Protein AF-A0A8T3LJ86-F1 (afdb_monomer)

Mean predicted aligned error: 15.19 Å

Structure (mmCIF, N/CA/C/O backbone):
data_AF-A0A8T3LJ86-F1
#
_entry.id   AF-A0A8T3LJ86-F1
#
loop_
_atom_site.group_PDB
_atom_site.id
_atom_site.type_symbol
_atom_site.label_atom_id
_atom_site.label_alt_id
_atom_site.label_comp_id
_atom_site.label_asym_id
_atom_site.label_entity_id
_atom_site.label_seq_id
_atom_site.pdbx_PDB_ins_code
_atom_site.Cartn_x
_atom_site.Cartn_y
_atom_site.Cartn_z
_atom_site.occupancy
_atom_site.B_iso_or_equiv
_atom_site.auth_seq_id
_atom_site.auth_comp_id
_atom_site.auth_asym_id
_atom_site.auth_atom_id
_atom_site.pdbx_PDB_model_num
ATOM 1 N N . LEU A 1 1 ? -0.592 -8.790 -9.839 1.00 57.94 1 LEU A N 1
ATOM 2 C CA . LEU A 1 1 ? -0.383 -8.069 -11.113 1.00 57.94 1 LEU A CA 1
ATOM 3 C C . LEU A 1 1 ? 0.734 -8.775 -11.865 1.00 57.94 1 LEU A C 1
ATOM 5 O O . LEU A 1 1 ? 1.866 -8.326 -11.854 1.00 57.94 1 LEU A O 1
ATOM 9 N N . GLU A 1 2 ? 0.421 -9.929 -12.448 1.00 60.12 2 GLU A N 1
ATOM 10 C CA . GLU A 1 2 ? 1.393 -10.734 -13.205 1.00 60.12 2 GLU A CA 1
ATOM 11 C C . GLU A 1 2 ? 1.573 -10.197 -14.638 1.00 60.12 2 GLU A C 1
ATOM 13 O O . GLU A 1 2 ? 2.593 -10.419 -15.275 1.00 60.12 2 GLU A O 1
ATOM 18 N N . LEU A 1 3 ? 0.614 -9.385 -15.103 1.00 61.75 3 LEU A N 1
ATOM 19 C CA . LEU A 1 3 ? 0.585 -8.786 -16.440 1.00 61.75 3 LEU A CA 1
ATOM 20 C C . LEU A 1 3 ? 1.744 -7.806 -16.709 1.00 61.75 3 LEU A C 1
ATOM 22 O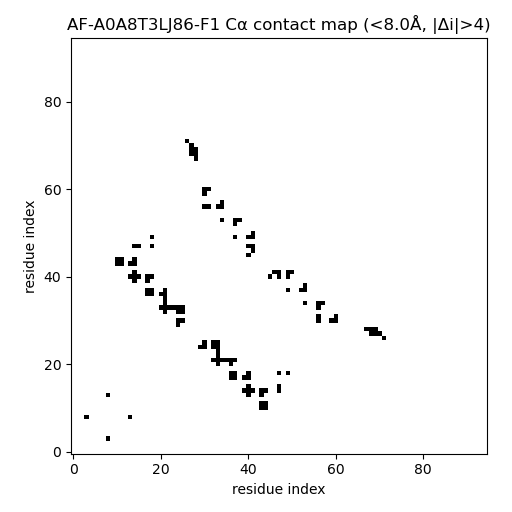 O . LEU A 1 3 ? 2.106 -7.594 -17.860 1.00 61.75 3 LEU A O 1
ATOM 26 N N . THR A 1 4 ? 2.322 -7.206 -15.663 1.00 62.66 4 THR A N 1
ATOM 27 C CA . THR A 1 4 ? 3.480 -6.300 -15.769 1.00 62.66 4 THR A CA 1
ATOM 28 C C . THR A 1 4 ? 4.790 -6.964 -15.354 1.00 62.66 4 THR A 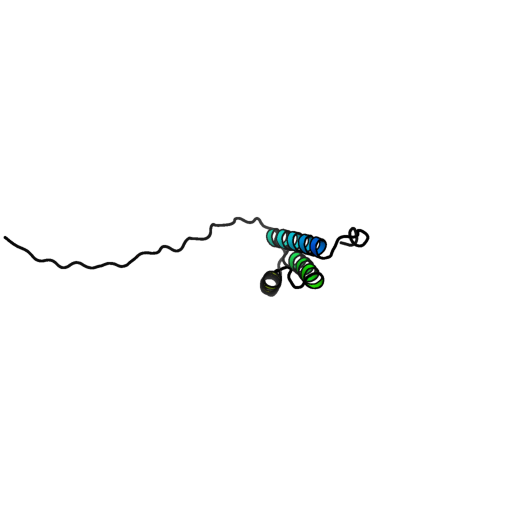C 1
ATOM 30 O O . THR A 1 4 ? 5.820 -6.306 -15.387 1.00 62.66 4 THR A O 1
ATOM 33 N N . ALA A 1 5 ? 4.781 -8.246 -14.969 1.00 61.19 5 ALA A N 1
ATOM 34 C CA . ALA A 1 5 ? 5.989 -8.950 -14.532 1.00 61.19 5 ALA A CA 1
ATOM 35 C C . ALA A 1 5 ? 6.994 -9.175 -15.677 1.00 61.19 5 ALA A C 1
ATOM 37 O O . ALA A 1 5 ? 8.174 -9.391 -15.432 1.00 61.19 5 ALA A O 1
ATOM 38 N N . THR A 1 6 ? 6.522 -9.125 -16.925 1.00 62.62 6 THR A N 1
ATOM 39 C CA . THR A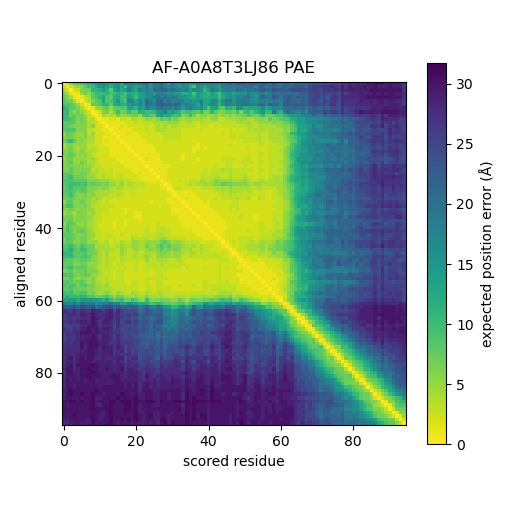 1 6 ? 7.321 -9.328 -18.142 1.00 62.62 6 THR A CA 1
ATOM 40 C C . THR A 1 6 ? 7.696 -8.026 -18.850 1.00 62.62 6 THR A C 1
ATOM 42 O O . THR A 1 6 ? 8.410 -8.064 -19.848 1.00 62.62 6 THR A O 1
ATOM 45 N N . ALA A 1 7 ? 7.187 -6.883 -18.385 1.00 61.22 7 ALA A N 1
ATOM 46 C CA . ALA A 1 7 ? 7.557 -5.572 -18.902 1.00 61.22 7 ALA A CA 1
ATOM 47 C C . ALA A 1 7 ? 8.668 -5.002 -18.016 1.00 61.22 7 ALA A C 1
ATOM 49 O O . ALA A 1 7 ? 8.550 -5.053 -16.795 1.00 61.22 7 ALA A O 1
ATOM 50 N N . ASP A 1 8 ? 9.725 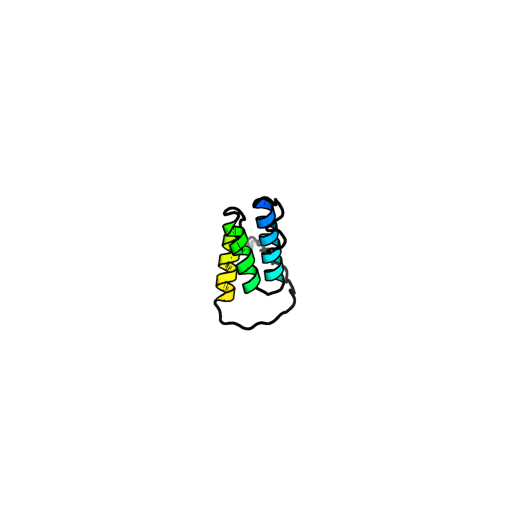-4.457 -18.622 1.00 70.00 8 ASP A N 1
ATOM 51 C CA . ASP A 1 8 ? 10.862 -3.839 -17.926 1.00 70.00 8 ASP A CA 1
ATOM 52 C C . ASP A 1 8 ? 10.438 -2.503 -17.282 1.00 70.00 8 ASP A C 1
ATOM 54 O O . ASP A 1 8 ? 10.748 -1.407 -17.750 1.00 70.00 8 ASP A O 1
ATOM 58 N N . MET A 1 9 ? 9.587 -2.591 -16.258 1.00 67.06 9 MET A N 1
ATOM 59 C CA . MET A 1 9 ? 9.152 -1.466 -15.448 1.00 67.06 9 MET A CA 1
ATOM 60 C C . MET A 1 9 ? 10.043 -1.399 -14.211 1.00 67.06 9 MET A C 1
ATOM 62 O O . MET A 1 9 ? 9.993 -2.318 -13.393 1.00 67.06 9 MET A O 1
ATOM 66 N N . PRO A 1 10 ? 10.807 -0.312 -14.019 1.00 78.38 10 PRO A N 1
ATOM 67 C CA . PRO A 1 10 ? 11.637 -0.178 -12.834 1.00 78.38 10 PRO A CA 1
ATOM 68 C C . PRO A 1 10 ? 10.767 -0.158 -11.572 1.00 78.38 10 PRO A C 1
ATOM 70 O O . PRO A 1 10 ? 9.635 0.348 -11.584 1.00 78.38 10 PRO A O 1
ATOM 73 N N . ASP A 1 11 ? 11.322 -0.665 -10.469 1.00 83.56 11 ASP A N 1
ATOM 74 C CA . ASP A 1 11 ? 10.633 -0.826 -9.181 1.00 83.56 11 ASP A CA 1
ATOM 75 C C . ASP A 1 11 ? 9.953 0.458 -8.698 1.00 83.56 11 ASP A C 1
ATOM 77 O O . ASP A 1 11 ? 8.893 0.410 -8.074 1.00 83.56 11 ASP A O 1
ATOM 81 N N . GLU A 1 12 ? 10.495 1.628 -9.043 1.00 84.81 12 GLU A N 1
ATOM 82 C CA . GLU A 1 12 ? 9.8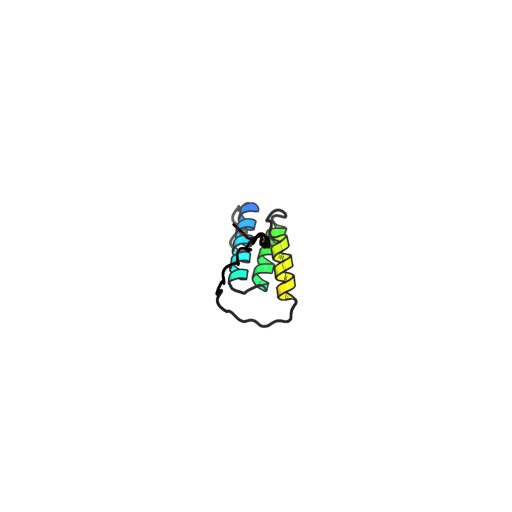86 2.921 -8.732 1.00 84.81 12 GLU A CA 1
ATOM 83 C C . GLU A 1 12 ? 8.476 3.081 -9.314 1.00 84.81 12 GLU A C 1
ATOM 85 O O . GLU A 1 12 ? 7.588 3.654 -8.674 1.00 84.81 12 GLU A O 1
ATOM 90 N N . VAL A 1 13 ? 8.250 2.610 -10.541 1.00 88.00 13 VAL A N 1
ATOM 91 C CA . VAL A 1 13 ? 6.951 2.741 -11.208 1.00 88.00 13 VAL A CA 1
ATOM 92 C C . VAL A 1 13 ? 5.983 1.702 -10.658 1.00 88.00 13 VAL A C 1
ATOM 94 O O . VAL A 1 13 ? 4.848 2.053 -10.334 1.00 88.00 13 VAL A O 1
ATOM 97 N N . LEU A 1 14 ? 6.436 0.459 -10.462 1.00 85.81 14 LEU A N 1
ATOM 98 C CA . LEU A 1 14 ? 5.638 -0.586 -9.814 1.00 85.81 14 LEU A CA 1
ATOM 99 C C . LEU A 1 14 ? 5.210 -0.156 -8.405 1.00 85.81 14 LEU A C 1
ATOM 101 O O . LEU A 1 14 ? 4.035 -0.257 -8.048 1.00 85.81 14 LEU A O 1
ATOM 105 N N . THR A 1 15 ? 6.123 0.435 -7.639 1.00 91.44 15 THR A N 1
ATOM 106 C CA . THR A 1 15 ? 5.844 1.011 -6.320 1.00 91.44 15 THR A CA 1
ATOM 107 C C . THR A 1 15 ? 4.770 2.092 -6.395 1.00 91.44 15 THR A C 1
ATOM 109 O O . THR A 1 15 ? 3.790 2.040 -5.647 1.00 91.44 15 THR A O 1
ATOM 112 N N . LYS A 1 16 ? 4.910 3.069 -7.304 1.00 90.75 16 LYS A N 1
ATOM 113 C CA . LYS A 1 16 ? 3.919 4.146 -7.489 1.00 90.75 16 LYS A CA 1
ATOM 114 C C . LYS A 1 16 ? 2.543 3.584 -7.863 1.00 90.75 16 LYS A C 1
ATOM 116 O O . LYS A 1 16 ? 1.538 4.037 -7.318 1.00 90.75 16 LYS A O 1
ATOM 121 N N . MET A 1 17 ? 2.493 2.570 -8.725 1.00 91.06 17 MET A N 1
ATOM 122 C CA . MET A 1 17 ? 1.256 1.882 -9.109 1.00 91.06 17 MET A CA 1
ATOM 123 C C . MET A 1 17 ? 0.599 1.172 -7.925 1.00 91.06 17 MET A C 1
ATOM 125 O O . MET A 1 17 ? -0.589 1.375 -7.659 1.00 91.06 17 MET A O 1
ATOM 129 N N . HIS A 1 18 ? 1.369 0.386 -7.171 1.00 91.44 18 HIS A N 1
ATOM 130 C CA . HIS A 1 18 ? 0.881 -0.292 -5.973 1.00 91.44 18 HIS A CA 1
ATOM 131 C C . HIS A 1 18 ? 0.389 0.698 -4.911 1.00 91.44 18 HIS A C 1
ATOM 133 O O . HIS A 1 18 ? -0.655 0.472 -4.299 1.00 91.44 18 HIS A O 1
ATOM 139 N N . LYS A 1 19 ? 1.077 1.831 -4.749 1.00 93.31 19 LYS A N 1
ATOM 140 C CA . LYS A 1 19 ? 0.663 2.917 -3.858 1.00 93.31 19 LYS A CA 1
ATOM 141 C C . LYS A 1 19 ? -0.674 3.530 -4.272 1.00 93.31 19 LYS A C 1
ATOM 143 O O . LYS A 1 19 ? -1.574 3.620 -3.444 1.00 93.31 19 LYS A O 1
ATOM 148 N N . ILE A 1 20 ? -0.830 3.923 -5.537 1.00 93.31 20 ILE A N 1
ATOM 149 C CA . ILE A 1 20 ? -2.082 4.516 -6.039 1.00 93.31 20 ILE A CA 1
ATOM 150 C C . ILE A 1 20 ? -3.237 3.520 -5.904 1.00 93.31 20 ILE A C 1
ATOM 152 O O . ILE A 1 20 ? -4.303 3.885 -5.417 1.00 93.31 20 ILE A O 1
ATOM 156 N N . THR A 1 21 ? -3.004 2.256 -6.263 1.00 91.56 21 THR A N 1
ATOM 157 C CA . THR A 1 21 ? -4.009 1.189 -6.152 1.00 91.56 21 THR A CA 1
ATOM 158 C C . THR A 1 21 ? -4.438 0.986 -4.699 1.00 91.56 21 THR A C 1
ATOM 160 O O . THR A 1 21 ? -5.630 0.974 -4.409 1.00 91.56 21 THR A O 1
ATOM 163 N N . GLY A 1 22 ? -3.485 0.908 -3.764 1.00 92.31 22 GLY A N 1
ATOM 164 C CA . GLY A 1 22 ? -3.789 0.765 -2.339 1.00 92.31 22 GLY A CA 1
ATOM 165 C C . GLY A 1 22 ? -4.576 1.951 -1.772 1.00 92.31 22 GLY A C 1
ATOM 166 O O . GLY A 1 22 ? -5.525 1.761 -1.014 1.00 92.31 22 GLY A O 1
ATOM 167 N N . LEU A 1 23 ? -4.243 3.179 -2.184 1.00 91.19 23 LEU A N 1
ATOM 168 C CA . LEU A 1 23 ? -4.991 4.378 -1.796 1.00 91.19 23 LEU A CA 1
ATOM 169 C C . LEU A 1 23 ? -6.412 4.388 -2.368 1.00 91.19 23 LEU A C 1
ATOM 171 O O . LEU A 1 23 ? -7.353 4.718 -1.649 1.00 91.19 23 LEU A O 1
ATOM 175 N N . PHE A 1 24 ? -6.574 3.980 -3.627 1.00 92.69 24 PHE A N 1
ATOM 176 C CA . PHE A 1 24 ? -7.880 3.865 -4.268 1.00 92.69 24 PHE A CA 1
ATOM 177 C C . PHE A 1 24 ? -8.769 2.825 -3.571 1.00 92.69 24 PHE A C 1
ATOM 179 O O . PHE A 1 24 ? -9.929 3.103 -3.278 1.00 92.69 24 PHE A O 1
ATOM 186 N N . MET A 1 25 ? -8.220 1.653 -3.235 1.00 88.75 25 MET A N 1
ATOM 187 C CA . MET A 1 25 ? -8.957 0.593 -2.533 1.00 88.75 25 MET A CA 1
ATOM 188 C C . MET A 1 25 ? -9.374 1.014 -1.123 1.00 88.75 25 MET A C 1
ATOM 190 O O . MET A 1 25 ? -10.505 0.750 -0.719 1.00 88.75 25 MET A O 1
ATOM 194 N N . ARG A 1 26 ? -8.512 1.752 -0.407 1.00 88.00 26 ARG A N 1
ATOM 195 C CA . ARG A 1 26 ? -8.867 2.347 0.889 1.00 88.00 26 ARG A CA 1
ATOM 196 C C . ARG A 1 26 ? -10.061 3.285 0.749 1.00 88.00 26 ARG A C 1
ATOM 198 O O . ARG A 1 26 ? -10.988 3.214 1.550 1.00 88.00 26 ARG A O 1
ATOM 205 N N . ASP A 1 27 ? -10.035 4.164 -0.248 1.00 87.25 27 ASP A N 1
ATOM 206 C CA . ASP A 1 27 ? -11.121 5.116 -0.478 1.00 87.25 27 ASP A CA 1
ATOM 207 C C . ASP A 1 27 ? -12.417 4.399 -0.927 1.00 87.25 27 ASP A C 1
ATOM 209 O O . ASP A 1 27 ? -13.516 4.870 -0.633 1.00 87.25 27 ASP A O 1
ATOM 213 N N . GLY A 1 28 ? -12.293 3.224 -1.557 1.00 86.00 28 GLY A N 1
ATOM 214 C CA . GLY A 1 28 ? -13.390 2.302 -1.874 1.00 86.00 28 GLY A CA 1
ATOM 215 C C . GLY A 1 28 ? -13.904 1.458 -0.697 1.00 86.00 28 GLY A C 1
ATOM 216 O O . GLY A 1 28 ? -14.882 0.731 -0.863 1.00 86.00 28 GLY A O 1
ATOM 217 N N . GLY A 1 29 ? -13.289 1.556 0.486 1.00 83.88 29 GLY A N 1
ATOM 218 C CA . GLY A 1 29 ? -13.673 0.803 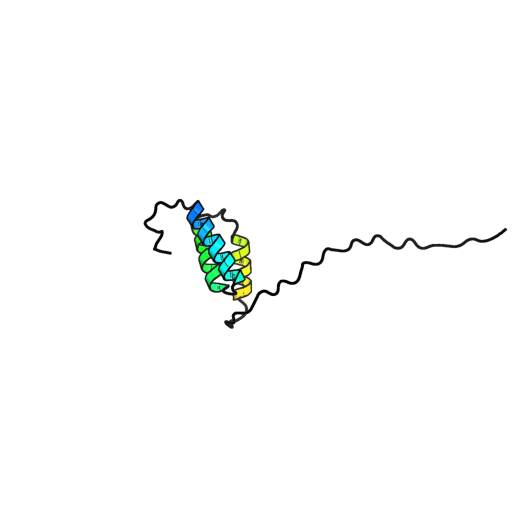1.684 1.00 83.88 29 GLY A CA 1
ATOM 219 C C . GLY A 1 29 ? -13.079 -0.607 1.783 1.00 83.88 29 GLY A C 1
ATOM 220 O O . GLY A 1 29 ? -13.358 -1.310 2.752 1.00 83.88 29 GLY A O 1
ATOM 221 N N . ASP A 1 30 ? -12.234 -1.019 0.836 1.00 84.88 30 ASP A N 1
ATOM 222 C CA . ASP A 1 30 ? -11.515 -2.293 0.897 1.00 84.88 30 ASP A CA 1
ATOM 223 C C . ASP A 1 30 ? -10.163 -2.119 1.600 1.00 84.88 30 ASP A C 1
ATOM 225 O O . ASP A 1 30 ? -9.105 -1.958 0.984 1.00 84.88 30 ASP A O 1
ATOM 229 N N . ALA A 1 31 ? -10.207 -2.137 2.933 1.00 86.88 31 ALA A N 1
ATOM 230 C CA . ALA A 1 31 ? -9.015 -2.018 3.767 1.00 86.88 31 ALA A CA 1
ATOM 231 C C . ALA A 1 31 ? -8.068 -3.226 3.630 1.00 86.88 31 ALA A C 1
ATOM 233 O O . ALA A 1 31 ? -6.851 -3.057 3.722 1.00 86.88 31 ALA A O 1
ATOM 234 N N . ALA A 1 32 ? -8.602 -4.429 3.395 1.00 86.81 32 ALA A N 1
ATOM 235 C CA . ALA A 1 32 ? -7.810 -5.652 3.276 1.00 86.81 32 ALA A CA 1
ATOM 236 C C . ALA A 1 32 ? -7.032 -5.686 1.953 1.00 86.81 32 ALA A C 1
ATOM 238 O O . ALA A 1 32 ? -5.822 -5.931 1.952 1.00 86.81 32 ALA A O 1
ATOM 239 N N . GLY A 1 33 ? -7.703 -5.374 0.839 1.00 87.56 33 GLY A N 1
ATOM 240 C CA . GLY A 1 33 ? -7.064 -5.232 -0.466 1.00 87.56 33 GLY A CA 1
ATOM 241 C C . GLY A 1 33 ? -6.037 -4.102 -0.469 1.00 87.56 33 GLY A C 1
ATOM 242 O O . GLY A 1 33 ? -4.897 -4.303 -0.893 1.00 87.56 33 GLY A O 1
ATOM 243 N N . ALA A 1 34 ? -6.382 -2.945 0.107 1.00 92.38 34 ALA A N 1
ATOM 244 C CA . ALA A 1 34 ? -5.457 -1.820 0.236 1.00 92.38 34 ALA A CA 1
ATOM 245 C C . ALA A 1 34 ? -4.152 -2.212 0.948 1.00 92.38 34 ALA A C 1
ATOM 247 O O . ALA A 1 34 ? -3.062 -1.914 0.457 1.00 92.38 34 ALA A O 1
ATOM 248 N N . LEU A 1 35 ? -4.256 -2.925 2.072 1.00 91.62 35 LEU A N 1
ATOM 249 C CA . LEU A 1 35 ? -3.112 -3.391 2.854 1.00 91.62 35 LEU A CA 1
ATOM 250 C C . LEU A 1 35 ? -2.178 -4.264 1.998 1.00 91.62 35 LEU A C 1
ATOM 252 O O . LEU A 1 35 ? -0.974 -3.998 1.943 1.00 91.62 35 LEU A O 1
ATOM 256 N N . ALA A 1 36 ? -2.724 -5.239 1.266 1.00 91.62 36 ALA A N 1
ATOM 257 C CA . ALA A 1 36 ? -1.936 -6.129 0.414 1.00 91.62 36 ALA A CA 1
ATOM 258 C C . ALA A 1 36 ? -1.148 -5.364 -0.667 1.00 91.62 36 ALA A C 1
ATOM 260 O O . ALA A 1 36 ? 0.035 -5.639 -0.892 1.00 91.62 36 ALA A O 1
ATOM 261 N N . HIS A 1 37 ? -1.762 -4.363 -1.309 1.00 91.88 37 HIS A N 1
ATOM 262 C CA . HIS A 1 37 ? -1.076 -3.551 -2.318 1.00 91.88 37 HIS A CA 1
ATOM 263 C C . HIS A 1 37 ? 0.011 -2.650 -1.714 1.00 91.88 37 HIS A C 1
ATOM 265 O O . HIS A 1 37 ? 1.097 -2.552 -2.287 1.00 91.88 37 HIS A O 1
ATOM 271 N N . LEU A 1 38 ? -0.226 -2.043 -0.548 1.00 91.12 38 LEU A N 1
ATOM 272 C CA . LEU A 1 38 ? 0.770 -1.193 0.118 1.00 91.12 38 LEU A CA 1
ATOM 273 C C . LEU A 1 38 ? 1.950 -2.002 0.685 1.00 91.12 38 LEU A C 1
ATOM 275 O O . LEU A 1 38 ? 3.094 -1.540 0.646 1.00 91.12 38 LEU A O 1
ATOM 279 N N . GLN A 1 39 ? 1.715 -3.230 1.153 1.00 91.81 39 GLN A N 1
ATOM 280 C CA . GLN A 1 39 ? 2.790 -4.143 1.552 1.00 91.81 39 GLN A CA 1
ATOM 281 C C . GLN A 1 39 ? 3.695 -4.501 0.372 1.00 91.81 39 GLN A C 1
ATOM 283 O O . GLN A 1 39 ? 4.916 -4.455 0.514 1.00 91.81 39 GLN A O 1
ATOM 288 N N . ARG A 1 40 ? 3.124 -4.785 -0.807 1.00 91.19 40 ARG A N 1
ATOM 289 C CA . ARG A 1 40 ? 3.917 -5.008 -2.027 1.00 91.19 40 ARG A CA 1
ATOM 290 C C . ARG A 1 40 ? 4.722 -3.775 -2.430 1.00 91.19 40 ARG A C 1
ATOM 292 O O . ARG A 1 40 ? 5.901 -3.919 -2.724 1.00 91.19 40 ARG A O 1
ATOM 299 N N . ALA A 1 41 ? 4.146 -2.572 -2.341 1.00 91.38 41 ALA A N 1
ATOM 300 C CA . ALA A 1 41 ? 4.900 -1.334 -2.566 1.00 91.38 41 ALA A CA 1
ATOM 301 C C . ALA A 1 41 ? 6.104 -1.204 -1.616 1.00 91.38 41 ALA A C 1
ATOM 303 O O . ALA A 1 41 ? 7.171 -0.790 -2.041 1.00 91.38 41 ALA A O 1
ATOM 304 N N . THR A 1 42 ? 5.951 -1.598 -0.347 1.00 90.38 42 THR A N 1
ATOM 305 C CA . THR A 1 42 ? 7.034 -1.527 0.654 1.00 90.38 42 THR A CA 1
ATOM 306 C C . THR A 1 42 ? 8.142 -2.550 0.402 1.00 90.38 42 THR A C 1
ATOM 308 O O . THR A 1 42 ? 9.294 -2.298 0.745 1.00 90.38 42 THR A O 1
ATOM 311 N N . GLN A 1 43 ? 7.796 -3.707 -0.168 1.00 89.69 43 GLN A N 1
ATOM 312 C CA . GLN A 1 43 ? 8.764 -4.742 -0.542 1.00 89.69 43 GLN A CA 1
ATOM 313 C C . GLN A 1 43 ? 9.621 -4.317 -1.736 1.00 89.69 43 GLN A C 1
ATOM 315 O O . GLN A 1 43 ? 10.803 -4.639 -1.760 1.00 89.69 43 GLN A O 1
ATOM 320 N N . LEU A 1 44 ? 9.029 -3.599 -2.693 1.00 88.75 44 LEU A N 1
ATOM 321 C CA . LEU A 1 44 ? 9.730 -3.063 -3.861 1.00 88.75 44 LEU A CA 1
ATOM 322 C C . LEU A 1 44 ? 10.547 -1.815 -3.504 1.00 88.75 44 LEU A C 1
ATOM 324 O O . LEU A 1 44 ? 11.706 -1.702 -3.882 1.00 88.75 44 LEU A O 1
ATOM 328 N N . ASP A 1 45 ? 9.965 -0.902 -2.725 1.00 87.12 45 ASP A N 1
ATOM 329 C CA . ASP A 1 45 ? 10.635 0.312 -2.274 1.00 87.12 45 ASP A CA 1
ATOM 330 C C . ASP A 1 45 ? 10.281 0.645 -0.818 1.00 87.12 45 ASP A C 1
ATOM 332 O O . ASP A 1 45 ? 9.173 1.055 -0.450 1.00 87.12 45 ASP A O 1
ATOM 336 N N . CYS A 1 46 ? 11.295 0.545 0.036 1.00 85.06 46 CYS A N 1
ATOM 337 C CA . CYS A 1 46 ? 11.203 0.899 1.446 1.00 85.06 46 CYS A CA 1
ATOM 338 C C . CYS A 1 46 ? 10.922 2.397 1.690 1.00 85.06 46 CYS A C 1
ATOM 340 O O . CYS A 1 46 ? 10.487 2.750 2.795 1.00 85.06 46 CYS A O 1
ATOM 342 N N . GLN A 1 47 ? 11.173 3.263 0.700 1.00 86.31 47 GLN A N 1
ATOM 343 C CA . GLN A 1 47 ? 10.979 4.718 0.728 1.00 86.31 47 GLN A CA 1
ATOM 344 C C . GLN A 1 47 ? 9.648 5.174 0.111 1.00 86.31 47 GLN A C 1
ATOM 346 O O . GLN A 1 47 ? 9.357 6.371 0.096 1.00 86.31 47 GLN A O 1
ATOM 351 N N . ALA A 1 48 ? 8.761 4.249 -0.272 1.00 85.81 48 ALA A N 1
ATOM 352 C CA . ALA A 1 48 ? 7.448 4.558 -0.849 1.00 85.81 48 ALA A CA 1
ATOM 353 C C . ALA A 1 48 ? 6.548 5.459 0.035 1.00 85.81 48 ALA A C 1
ATOM 355 O O . ALA A 1 48 ? 5.558 6.041 -0.433 1.00 85.81 48 ALA A O 1
ATOM 356 N N . GLY A 1 49 ? 6.864 5.575 1.332 1.00 88.94 49 GLY A N 1
ATOM 357 C CA . GLY A 1 49 ? 6.163 6.431 2.294 1.00 88.94 49 GLY A CA 1
ATOM 358 C C . GLY A 1 49 ? 4.829 5.864 2.795 1.00 88.94 49 GLY A C 1
ATOM 359 O O . GLY A 1 49 ? 4.072 6.582 3.440 1.00 88.94 49 GLY A O 1
ATOM 360 N N . VAL A 1 50 ? 4.546 4.586 2.526 1.00 90.69 50 VAL A N 1
ATOM 361 C CA . VAL A 1 50 ? 3.258 3.926 2.823 1.00 90.69 50 VAL A CA 1
ATOM 362 C C . VAL A 1 50 ? 3.223 3.203 4.178 1.00 90.69 50 VAL A C 1
ATOM 364 O O . VAL A 1 50 ? 2.182 2.702 4.588 1.00 90.69 50 VAL A O 1
ATOM 367 N N . LYS A 1 51 ? 4.333 3.181 4.931 1.00 90.56 51 LYS A N 1
ATOM 368 C CA . LYS A 1 51 ? 4.443 2.461 6.220 1.00 90.56 51 LYS A CA 1
ATOM 369 C C . LYS A 1 51 ? 3.377 2.884 7.239 1.00 90.56 51 LYS A C 1
ATOM 371 O O . LYS A 1 51 ? 2.711 2.043 7.829 1.00 90.56 51 LYS A O 1
ATOM 376 N N . LYS A 1 52 ? 3.150 4.194 7.384 1.00 91.25 52 LYS A N 1
ATOM 377 C CA . LYS A 1 52 ? 2.110 4.736 8.280 1.00 91.25 52 LYS A CA 1
ATOM 378 C C . LYS A 1 52 ? 0.694 4.385 7.821 1.00 91.25 52 LYS A C 1
ATOM 380 O O . LYS A 1 52 ? -0.212 4.277 8.641 1.00 91.25 52 LYS A O 1
ATOM 385 N N . GLU A 1 53 ? 0.491 4.253 6.513 1.00 88.94 53 GLU A N 1
ATOM 386 C CA . GLU A 1 53 ? -0.804 3.889 5.940 1.00 88.94 53 GLU A CA 1
ATOM 387 C C . GLU A 1 53 ? -1.104 2.413 6.202 1.00 88.94 53 GLU A C 1
ATOM 389 O O . GLU A 1 53 ? -2.218 2.100 6.612 1.00 88.94 53 GLU A O 1
ATOM 394 N N . ILE A 1 54 ? -0.098 1.540 6.082 1.00 90.56 54 ILE A N 1
ATOM 395 C CA . ILE A 1 54 ? -0.187 0.124 6.462 1.00 90.56 54 ILE A CA 1
ATOM 396 C C . ILE A 1 54 ? -0.523 -0.010 7.949 1.00 90.56 54 ILE A C 1
ATOM 398 O O . ILE A 1 54 ? -1.505 -0.660 8.281 1.00 90.56 54 ILE A O 1
ATOM 402 N N . GLU A 1 55 ? 0.208 0.663 8.845 1.00 91.19 55 GLU A N 1
ATOM 403 C CA . GLU A 1 55 ? -0.079 0.620 10.289 1.00 91.19 55 GLU A CA 1
ATOM 404 C C . GLU A 1 55 ? -1.503 1.092 10.622 1.00 91.19 55 GLU A C 1
ATOM 406 O O . GLU A 1 55 ? -2.168 0.543 11.504 1.00 91.19 55 GLU A O 1
ATOM 411 N N . ARG A 1 56 ? -1.987 2.126 9.923 1.00 89.94 56 ARG A N 1
ATOM 412 C CA . ARG A 1 56 ? -3.349 2.642 10.090 1.00 89.94 56 ARG A CA 1
ATOM 413 C C . ARG A 1 56 ? -4.385 1.618 9.626 1.00 89.94 56 ARG A C 1
ATOM 415 O O . ARG A 1 56 ? -5.323 1.354 10.371 1.00 89.94 56 ARG A O 1
ATOM 422 N N . LEU A 1 57 ? -4.196 1.034 8.443 1.00 88.25 57 LEU A N 1
ATOM 423 C CA . LEU A 1 57 ? -5.084 0.009 7.891 1.00 88.25 57 LEU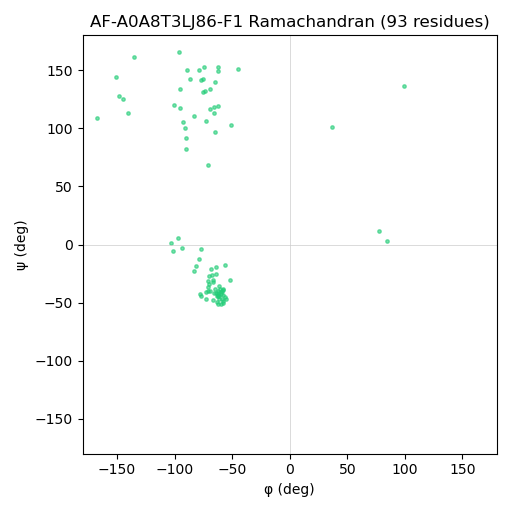 A CA 1
ATOM 424 C C . LEU A 1 57 ? -5.086 -1.262 8.742 1.00 88.25 57 LEU A C 1
ATOM 426 O O . LEU A 1 57 ? -6.147 -1.800 9.022 1.00 88.25 57 LEU A O 1
ATOM 430 N N . GLU A 1 58 ? -3.930 -1.713 9.228 1.00 87.62 58 GLU A N 1
ATOM 431 C CA . GLU A 1 58 ? -3.825 -2.873 10.118 1.00 87.62 58 GLU A CA 1
ATOM 432 C C . GLU A 1 58 ? -4.583 -2.671 11.433 1.00 87.62 58 GLU A C 1
ATOM 434 O O . GLU A 1 58 ? -5.163 -3.617 11.965 1.00 87.62 58 GLU A O 1
ATOM 439 N N . ARG A 1 59 ? -4.597 -1.444 11.967 1.00 85.81 59 ARG A N 1
ATOM 440 C CA . ARG A 1 59 ? -5.406 -1.099 13.144 1.00 85.81 59 ARG A CA 1
ATOM 441 C C . ARG A 1 59 ? -6.893 -1.055 12.825 1.00 85.81 59 ARG A C 1
ATOM 443 O O . ARG A 1 59 ? -7.675 -1.507 13.648 1.00 85.81 59 ARG A O 1
ATOM 450 N N . GLU A 1 60 ? -7.273 -0.518 11.669 1.00 80.81 60 GLU A N 1
ATOM 451 C CA . GLU A 1 60 ? -8.669 -0.444 11.214 1.00 80.81 60 GLU A CA 1
ATOM 452 C C . GLU A 1 60 ? -9.251 -1.812 10.843 1.00 80.81 60 GLU A C 1
ATOM 454 O O . GLU A 1 60 ? -10.452 -2.011 10.990 1.00 80.81 60 GLU A O 1
ATOM 459 N N . LEU A 1 61 ? -8.410 -2.762 10.429 1.00 76.00 61 LEU A N 1
ATOM 460 C CA . LEU A 1 61 ? -8.803 -4.135 10.105 1.00 76.00 61 LEU A CA 1
ATOM 461 C C . LEU A 1 61 ? -8.894 -5.050 11.344 1.00 76.00 61 LEU A C 1
ATOM 463 O O . LEU A 1 61 ? -9.552 -6.085 11.306 1.00 76.00 61 LEU A O 1
ATOM 467 N N . LYS A 1 62 ? -8.200 -4.707 12.440 1.00 70.00 62 LYS A N 1
ATOM 468 C CA . LYS A 1 62 ? -8.173 -5.495 13.685 1.00 70.00 62 LYS A CA 1
ATOM 469 C C . LYS A 1 62 ? -9.392 -5.364 14.629 1.00 70.00 62 LYS A C 1
ATOM 471 O O . LYS A 1 62 ? -9.505 -6.229 15.499 1.00 70.00 62 LYS A O 1
ATOM 476 N N . PRO A 1 63 ? -10.348 -4.421 14.515 1.00 58.66 63 PRO A N 1
ATOM 477 C CA . PRO A 1 63 ? -11.703 -4.640 15.019 1.00 58.66 63 PRO A CA 1
ATOM 478 C C . PRO A 1 63 ? -12.458 -5.592 14.074 1.00 58.66 63 PRO A C 1
ATOM 480 O O . PRO A 1 63 ? -12.426 -5.433 12.862 1.00 58.66 63 PRO A O 1
ATOM 483 N N . LYS A 1 64 ? -13.102 -6.615 14.645 1.00 49.16 64 LYS A N 1
ATOM 484 C CA . LYS A 1 64 ? -13.806 -7.718 13.959 1.00 49.16 64 LYS A CA 1
ATOM 485 C C . LYS A 1 64 ? -14.710 -7.281 12.777 1.00 49.16 64 LYS A C 1
ATOM 487 O O . LYS A 1 64 ? -15.267 -6.188 12.807 1.00 49.16 64 LYS A O 1
ATOM 492 N N . PRO A 1 65 ? -14.883 -8.167 11.777 1.00 58.59 65 PRO A N 1
ATOM 493 C CA . PRO A 1 65 ? -15.164 -7.831 10.388 1.00 58.59 65 PRO A CA 1
ATOM 494 C C . PRO A 1 65 ? -16.657 -7.644 10.115 1.00 58.59 65 PRO A C 1
ATOM 496 O O . PRO A 1 65 ? -17.468 -8.439 10.579 1.00 58.59 65 PRO A O 1
ATOM 499 N N . GLU A 1 66 ? -17.004 -6.683 9.262 1.00 41.56 66 GLU A N 1
ATOM 500 C CA . GLU A 1 66 ? -18.199 -6.786 8.425 1.00 41.56 66 GLU A CA 1
ATOM 501 C C . GLU A 1 66 ? -17.969 -6.060 7.085 1.00 41.56 66 GLU A C 1
ATOM 503 O O . GLU A 1 66 ? -17.518 -4.911 7.074 1.00 41.56 66 GLU A O 1
ATOM 508 N N . PRO A 1 67 ? -18.221 -6.729 5.945 1.00 59.28 67 PRO A N 1
ATOM 509 C CA . PRO A 1 67 ? -17.976 -6.190 4.619 1.00 59.28 67 PRO A CA 1
ATOM 510 C C . PRO A 1 67 ? -19.167 -5.323 4.229 1.00 59.28 67 PRO A C 1
ATOM 512 O O . PRO A 1 67 ? -20.247 -5.855 3.990 1.00 59.28 67 PRO A O 1
ATOM 515 N N . GLN A 1 68 ? -19.020 -4.000 4.150 1.00 46.59 68 GLN A N 1
ATOM 516 C CA . GLN A 1 68 ? -20.068 -3.185 3.536 1.00 46.59 68 GLN A CA 1
ATOM 517 C C . GLN A 1 68 ? -19.493 -1.988 2.761 1.00 46.59 68 GLN A C 1
ATOM 519 O O . GLN A 1 68 ? -18.783 -1.160 3.335 1.00 46.59 68 GLN A O 1
ATOM 524 N N . PRO A 1 69 ? -19.853 -1.858 1.472 1.00 59.19 69 PRO A N 1
ATOM 525 C CA . PRO A 1 69 ? -19.527 -0.707 0.647 1.00 59.19 69 PRO A CA 1
ATOM 526 C C . PRO A 1 69 ? -20.415 0.460 1.082 1.00 59.19 69 PRO A C 1
ATOM 528 O O . PRO A 1 69 ? -21.624 0.271 1.191 1.00 59.19 69 PRO A O 1
ATOM 531 N N . LYS A 1 70 ? -19.869 1.662 1.313 1.00 42.09 70 LYS A N 1
ATOM 532 C CA . LYS A 1 70 ? -20.665 2.906 1.336 1.00 42.09 70 LYS A CA 1
ATOM 533 C C . LYS A 1 70 ? -19.800 4.169 1.319 1.00 42.09 70 LYS A C 1
ATOM 535 O O . LYS A 1 70 ? -19.182 4.544 2.307 1.00 42.09 70 LYS A O 1
ATOM 540 N N . ALA A 1 71 ? -19.853 4.825 0.160 1.00 49.81 71 ALA A N 1
ATOM 541 C CA . ALA A 1 71 ? -19.997 6.267 -0.039 1.00 49.81 71 ALA A CA 1
ATOM 542 C C . ALA A 1 71 ? -19.280 7.197 0.960 1.00 49.81 71 ALA A C 1
ATOM 544 O O . ALA A 1 71 ? -19.794 7.542 2.026 1.00 49.81 71 ALA A O 1
ATOM 545 N N . ALA A 1 72 ? -18.133 7.719 0.527 1.00 47.97 72 ALA A N 1
ATOM 546 C CA . ALA A 1 72 ? -17.443 8.821 1.175 1.00 47.97 72 ALA A CA 1
ATOM 547 C C . ALA A 1 72 ? -18.275 10.118 1.113 1.00 47.97 72 ALA A C 1
ATOM 549 O O . ALA A 1 72 ? -18.190 10.881 0.154 1.00 47.97 72 ALA A O 1
ATOM 550 N N . THR A 1 73 ? -19.018 10.426 2.178 1.00 49.59 73 THR A N 1
ATOM 551 C CA . THR A 1 73 ? -19.411 11.816 2.459 1.00 49.59 73 THR A CA 1
ATOM 552 C C . THR A 1 73 ? -18.316 12.428 3.332 1.00 49.59 73 THR A C 1
ATOM 554 O O . THR A 1 73 ? -18.307 12.278 4.552 1.00 49.59 73 THR A O 1
ATOM 557 N N . ARG A 1 74 ? -17.317 13.063 2.704 1.00 52.38 74 ARG A N 1
ATOM 558 C CA . ARG A 1 74 ? -16.240 13.779 3.411 1.00 52.38 74 ARG A CA 1
ATOM 559 C C . ARG A 1 74 ? -16.800 15.073 4.008 1.00 52.38 74 ARG A C 1
ATOM 561 O O . ARG A 1 74 ? -17.021 16.037 3.283 1.00 52.38 74 ARG A O 1
ATOM 568 N N . ALA A 1 75 ? -16.983 15.120 5.326 1.00 50.62 75 ALA A N 1
ATOM 569 C CA . ALA A 1 75 ? -17.213 16.374 6.047 1.00 50.62 75 ALA A CA 1
ATOM 570 C C . ALA A 1 75 ? -15.888 17.162 6.220 1.00 50.62 75 ALA A C 1
ATOM 572 O O . ALA A 1 75 ? -14.837 16.550 6.445 1.00 50.62 75 ALA A O 1
ATOM 573 N N . PRO A 1 76 ? -15.897 18.506 6.110 1.00 52.41 76 PRO A N 1
ATOM 574 C CA . PRO A 1 76 ? -14.684 19.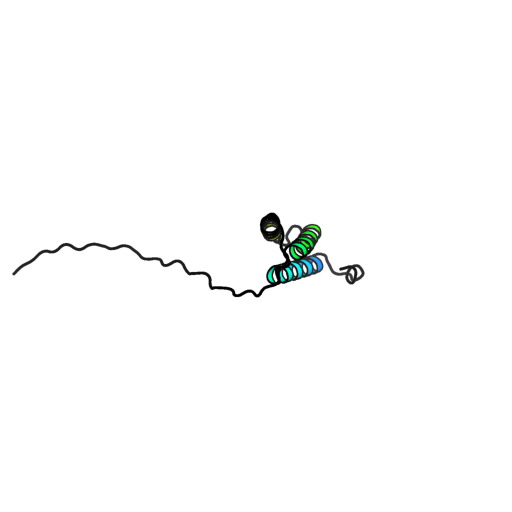320 6.062 1.00 52.41 76 PRO A CA 1
ATOM 575 C C . PRO A 1 76 ? -13.998 19.468 7.430 1.00 52.41 76 PRO A C 1
ATOM 577 O O . PRO A 1 76 ? -14.631 19.618 8.476 1.00 52.41 76 PRO A O 1
ATOM 580 N N . ARG A 1 77 ? -12.660 19.465 7.409 1.00 51.66 77 ARG A N 1
ATOM 581 C CA . ARG A 1 77 ? -11.781 19.652 8.573 1.00 51.66 77 ARG A CA 1
ATOM 582 C C . ARG A 1 77 ? -11.939 21.076 9.133 1.00 51.66 77 ARG A C 1
ATOM 584 O O . ARG A 1 77 ? -11.549 22.043 8.488 1.00 51.66 77 ARG A O 1
ATOM 591 N N . LYS A 1 78 ? -12.483 21.190 10.350 1.00 50.94 78 LYS A N 1
ATOM 592 C CA . LYS A 1 78 ? -12.701 22.445 11.093 1.00 50.94 78 LYS A CA 1
ATOM 593 C C . LYS A 1 78 ? -11.361 23.143 11.384 1.00 50.94 78 LYS A C 1
ATOM 595 O O . LYS A 1 78 ? -10.499 22.577 12.058 1.00 50.94 78 LYS A O 1
ATOM 600 N N . THR A 1 79 ? -11.177 24.359 10.876 1.00 56.03 79 THR A N 1
ATOM 601 C CA . THR A 1 79 ? -10.039 25.229 11.206 1.00 56.03 79 THR A CA 1
ATOM 602 C C . THR A 1 79 ? -10.160 25.697 12.660 1.00 56.03 79 THR A C 1
ATOM 604 O O . THR A 1 79 ? -11.240 26.053 13.133 1.00 56.03 79 THR A O 1
ATOM 607 N N . ARG A 1 80 ? -9.057 25.623 13.416 1.00 54.66 80 ARG A N 1
ATOM 608 C CA . ARG A 1 80 ? -9.006 26.007 14.835 1.00 54.66 80 ARG A CA 1
ATOM 609 C C . ARG A 1 80 ? -9.157 27.527 14.950 1.00 54.66 80 ARG A C 1
ATOM 611 O O . ARG A 1 80 ? -8.307 28.271 14.475 1.00 54.66 80 ARG A O 1
ATOM 618 N N . SER A 1 81 ? -10.232 27.963 15.598 1.00 50.62 81 SER A N 1
ATOM 619 C CA . SER A 1 81 ? -10.488 29.345 16.001 1.00 50.62 81 SER A CA 1
ATOM 620 C C . SER A 1 81 ? -9.467 29.797 17.047 1.00 50.62 81 SER A C 1
ATOM 622 O O . SER A 1 81 ? -9.422 29.238 18.144 1.00 50.62 81 SER A O 1
ATOM 624 N N . VAL A 1 82 ? -8.668 30.817 16.734 1.00 56.19 82 VAL A N 1
ATOM 625 C CA . VAL A 1 82 ? -7.849 31.529 17.723 1.00 56.19 82 VAL A CA 1
ATOM 626 C C . VAL A 1 82 ? -8.658 32.730 18.212 1.00 56.19 82 VAL A C 1
ATOM 628 O O . VAL A 1 82 ? -8.816 33.710 17.493 1.00 56.19 82 VAL A O 1
ATOM 631 N N . THR A 1 83 ? -9.192 32.656 19.429 1.00 58.84 83 THR A N 1
ATOM 632 C CA . THR A 1 83 ? -9.733 33.815 20.156 1.00 58.84 83 THR A CA 1
ATOM 633 C C . THR A 1 83 ? -8.696 34.289 21.173 1.00 58.84 83 THR A C 1
ATOM 635 O O . THR A 1 83 ? -8.362 33.504 22.065 1.00 58.84 83 THR A O 1
ATOM 638 N N . PRO A 1 84 ? -8.197 35.537 21.116 1.00 55.25 84 PRO A N 1
ATOM 639 C CA . PRO A 1 84 ? -7.434 36.108 22.214 1.00 55.25 84 PRO A CA 1
ATOM 640 C C . PRO A 1 84 ? -8.354 36.827 23.214 1.00 55.25 84 PRO A C 1
ATOM 642 O O . PRO A 1 84 ? -9.447 37.294 22.902 1.00 55.25 84 PRO A O 1
ATOM 645 N N . ALA A 1 85 ? -7.900 36.823 24.461 1.00 58.97 85 ALA A N 1
ATOM 646 C CA . ALA A 1 85 ? -8.697 36.883 25.670 1.00 58.97 85 ALA A CA 1
ATOM 647 C C . ALA A 1 85 ? -9.327 38.246 26.023 1.00 58.97 85 ALA A C 1
ATOM 649 O O . ALA A 1 85 ? -8.814 39.330 25.753 1.00 58.97 85 ALA A O 1
ATOM 650 N N . LYS A 1 86 ? -10.440 38.118 26.746 1.00 50.41 86 LYS A N 1
ATOM 651 C CA . LYS A 1 86 ? -11.251 39.113 27.454 1.00 50.41 86 LYS A CA 1
ATOM 652 C C . LYS A 1 86 ? -10.392 39.993 28.380 1.00 50.41 86 LYS A C 1
ATOM 654 O O . LYS A 1 86 ? -10.041 39.570 29.477 1.00 50.41 86 LYS A O 1
ATOM 659 N N . ARG A 1 87 ? -10.083 41.233 27.982 1.00 57.28 87 ARG A N 1
ATOM 660 C CA . ARG A 1 87 ? -9.507 42.247 28.886 1.00 57.28 87 ARG A CA 1
ATOM 661 C C . ARG A 1 87 ? -10.656 43.038 29.523 1.00 57.28 87 ARG A C 1
ATOM 663 O O . ARG A 1 87 ? -11.298 43.866 28.884 1.00 57.28 87 ARG A O 1
ATOM 670 N N . GLY A 1 88 ? -10.976 42.679 30.764 1.00 49.78 88 GLY A N 1
ATOM 671 C CA . GLY A 1 88 ? -12.026 43.295 31.571 1.00 49.78 88 GLY A CA 1
ATOM 672 C C . GLY A 1 88 ? -11.738 44.759 31.921 1.00 49.78 88 GLY A C 1
ATOM 673 O O . GLY A 1 88 ? -10.616 45.139 32.239 1.00 49.78 88 GLY A O 1
ATOM 674 N N . ARG A 1 89 ? -12.805 45.556 31.855 1.00 59.28 89 ARG A N 1
ATOM 675 C CA . ARG A 1 89 ? -12.966 46.957 32.276 1.00 59.28 89 ARG A CA 1
ATOM 676 C C . ARG A 1 89 ? -12.766 47.122 33.794 1.00 59.28 89 ARG A C 1
ATOM 678 O O . ARG A 1 89 ? -13.190 46.243 34.541 1.00 59.28 89 ARG A O 1
ATOM 685 N N . PRO A 1 90 ? -12.327 48.301 34.267 1.00 55.44 90 PRO A N 1
ATOM 686 C CA . PRO A 1 90 ? -13.161 48.974 35.266 1.00 55.44 90 PRO A CA 1
ATOM 687 C C . PRO A 1 90 ? -13.357 50.478 35.019 1.00 55.44 90 PRO A C 1
ATOM 689 O O . PRO A 1 90 ? -12.682 51.123 34.226 1.00 55.44 90 PRO A O 1
ATOM 692 N N . LYS A 1 91 ? -14.398 50.988 35.681 1.00 59.81 91 LYS A N 1
ATOM 693 C CA . LYS A 1 91 ? -14.990 52.327 35.596 1.00 59.81 91 LYS A CA 1
ATOM 694 C C . LYS A 1 91 ? -14.166 53.359 36.382 1.00 59.81 91 LYS A C 1
ATOM 696 O O . LYS A 1 91 ? -13.723 53.036 37.479 1.00 59.81 91 LYS A O 1
ATOM 701 N N . LYS A 1 92 ? -14.161 54.629 35.959 1.00 47.31 92 LYS A N 1
ATOM 702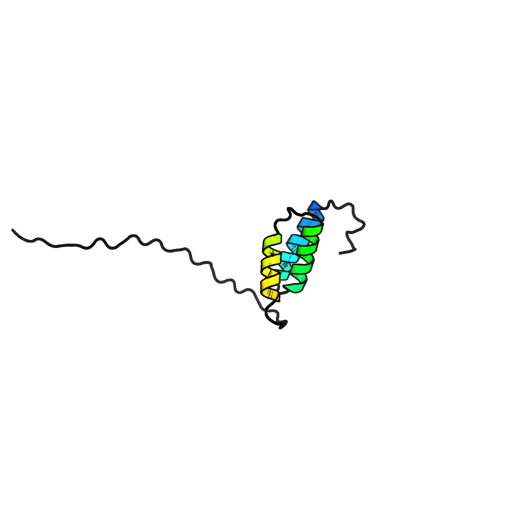 C CA . LYS A 1 92 ? -14.217 55.756 36.908 1.00 47.31 92 LYS A CA 1
ATOM 703 C C . LYS A 1 92 ? -14.890 56.979 36.281 1.00 47.31 92 LYS A C 1
ATOM 705 O O . LYS A 1 92 ? -14.843 57.166 35.072 1.00 47.31 92 LYS A O 1
ATOM 710 N N . LYS A 1 93 ? -15.632 57.687 37.128 1.00 44.62 93 LYS A N 1
ATOM 711 C CA . LYS A 1 93 ? -16.606 58.735 36.831 1.00 44.62 93 LYS A CA 1
ATOM 712 C C . LYS A 1 93 ? -16.004 60.142 36.951 1.00 44.62 93 LYS A C 1
ATOM 714 O O . LYS A 1 93 ? -15.053 60.307 37.705 1.00 44.62 93 LYS A O 1
ATOM 719 N N . ALA A 1 94 ? -16.769 61.081 36.391 1.00 45.03 94 ALA A N 1
ATOM 720 C CA . ALA A 1 94 ? -17.193 62.366 36.960 1.00 45.03 94 ALA A CA 1
ATOM 721 C C . ALA A 1 94 ? -16.435 63.644 36.567 1.00 45.03 94 ALA A C 1
ATOM 723 O O . ALA A 1 94 ? -15.211 63.692 36.633 1.00 45.03 94 ALA A O 1
ATOM 724 N N . SER A 1 95 ? -17.300 64.640 36.316 1.00 45.97 95 SER A N 1
ATOM 725 C CA . SER A 1 95 ? -17.148 66.091 36.145 1.00 45.97 95 SER A CA 1
ATOM 726 C C . SER A 1 95 ? -16.534 66.605 34.854 1.00 45.97 95 SER A C 1
ATOM 728 O O . SER A 1 95 ? -15.331 66.387 34.622 1.00 45.97 95 SER A O 1
#

Secondary structure (DSSP, 8-state):
--TTTTS---HHHHHHHHHHHHHHHHHTT-HHHHHHHHHHHHHH-TTSS-HHHHHHHHHHHSS--------------PPPP-PPP----------

Radius of gyration: 24.48 Å; Cα contacts (8 Å, |Δi|>4): 69; chains: 1; bounding box: 32×77×56 Å

pLDDT: mean 73.34, std 17.6, range [41.56, 93.31]

Organism: Escherichia coli (NCBI:txid562)

Sequence (95 aa):
LELTATADMPDEVLTKMHKITGLFMRDGGDAAGALAHLQRATQLDCQAGVKKEIERLERELKPKPEPQPKAATRAPRKTRSVTPAKRGRPKKKAS

Foldseek 3Di:
DVVCVPPPDQLVVLLVVLQVQLVVCVVQVNLVSSLVSNVSSCVSPVPSPCPVVNVVSVVVPPPDDDDDGDDDPDDDDDDDDDDDDDDDDDDDDDD

Nearest PDB structures (foldseek):
  5jhe-assembly1_A-2  TM=8.848E-01  e=7.743E-01  Saccharomyces cerevisiae S288C
  3ax2-assembly3_E  TM=7.027E-01  e=6.880E-01  Rattus norvegicus
  9gaw-assembly1_K  TM=9.087E-01  e=6.891E+00  Homo sapiens
  2rn7-assembly1_A  TM=2.421E-01  e=4.557E+00  Shigella flexneri

Solvent-accessible surface area (backbone atoms only — not comparable to full-atom values): 6185 Å² total; per-residue (Å²): 125,72,87,57,71,84,49,98,64,58,53,70,57,53,22,51,50,25,42,52,51,15,53,50,28,42,74,62,61,37,48,69,63,12,40,56,30,36,52,51,15,43,73,64,31,83,79,71,73,46,68,67,56,43,58,47,36,56,56,67,63,68,55,84,87,79,94,70,82,75,82,84,81,80,77,82,86,80,79,85,82,86,79,84,82,89,81,80,82,84,88,85,83,86,134